Protein AF-A0A9Q4GDF9-F1 (afdb_monomer_lite)

Sequence (121 aa):
MNRNQEYQENIKNTIVSKRTVMVDKAFHYRCTTCGHEEVMWLEKGLENFGRPGHQPVPFSISCKYKGCRGFMNHVDFHKDLYLGESRPLKKGESWFEYDYKNPSGCGDPHKMWLKEENKNA

Radius of gyration: 16.11 Å; chains: 1; bounding box: 36×38×38 Å

Structure (mmCIF, N/CA/C/O backbone):
data_AF-A0A9Q4GDF9-F1
#
_entry.id   AF-A0A9Q4GDF9-F1
#
loop_
_atom_site.group_PDB
_atom_site.id
_atom_site.type_symbol
_atom_site.label_atom_id
_atom_site.label_alt_id
_atom_site.label_comp_id
_atom_site.label_asym_id
_atom_site.label_entity_id
_atom_site.label_seq_id
_atom_site.pdbx_PDB_ins_code
_atom_site.Cartn_x
_atom_site.Cartn_y
_atom_site.Cartn_z
_atom_site.occupancy
_atom_site.B_iso_or_equiv
_atom_site.auth_seq_id
_atom_site.auth_comp_id
_atom_site.auth_asym_id
_atom_site.auth_atom_id
_atom_site.pdbx_PDB_model_num
ATOM 1 N N . MET A 1 1 ? 16.122 23.041 21.788 1.00 54.19 1 MET A N 1
ATOM 2 C CA . MET A 1 1 ? 16.244 22.463 20.431 1.00 54.19 1 MET A CA 1
ATOM 3 C C . MET A 1 1 ? 16.820 23.535 19.515 1.00 54.19 1 MET A C 1
ATOM 5 O O . MET A 1 1 ? 16.441 24.692 19.659 1.00 54.19 1 MET A O 1
ATOM 9 N N . ASN A 1 2 ? 17.823 23.206 18.695 1.00 70.31 2 ASN A N 1
ATOM 10 C CA . ASN A 1 2 ? 18.549 24.191 17.888 1.00 70.31 2 ASN A CA 1
ATOM 11 C C . ASN A 1 2 ? 17.696 24.606 16.677 1.00 70.31 2 ASN A C 1
ATOM 13 O O . ASN A 1 2 ? 17.295 23.753 15.891 1.00 70.31 2 ASN A O 1
ATOM 17 N N . ARG A 1 3 ? 17.461 25.913 16.506 1.00 63.16 3 ARG A N 1
ATOM 18 C CA . ARG A 1 3 ? 16.662 26.504 15.414 1.00 63.16 3 ARG A CA 1
ATOM 19 C C . ARG A 1 3 ? 17.173 26.103 14.017 1.00 63.16 3 ARG A C 1
ATOM 21 O O . ARG A 1 3 ? 16.399 26.015 13.071 1.00 63.16 3 ARG A O 1
ATOM 28 N N . ASN A 1 4 ? 18.467 25.789 13.907 1.00 69.00 4 ASN A N 1
ATOM 29 C CA . ASN A 1 4 ? 19.074 25.276 12.678 1.00 69.00 4 ASN A CA 1
ATOM 30 C C . ASN A 1 4 ? 18.755 23.798 12.409 1.00 69.00 4 ASN A C 1
ATOM 32 O O . ASN A 1 4 ? 18.708 23.409 11.251 1.00 69.00 4 ASN A O 1
ATOM 36 N N . GLN A 1 5 ? 18.521 22.970 13.431 1.00 62.69 5 GLN A N 1
ATOM 37 C CA . GLN A 1 5 ? 18.121 21.571 13.222 1.00 62.69 5 GLN A CA 1
ATOM 38 C C . GLN A 1 5 ? 16.677 21.486 12.720 1.00 62.69 5 GLN A C 1
ATOM 40 O O . GLN A 1 5 ? 16.427 20.806 11.732 1.00 62.69 5 GLN A O 1
ATOM 45 N N . GLU A 1 6 ? 15.776 22.273 13.310 1.00 68.12 6 GLU A N 1
ATOM 46 C CA . GLU A 1 6 ? 14.368 22.360 12.907 1.00 68.12 6 GLU A CA 1
ATOM 47 C C . GLU A 1 6 ? 14.212 22.880 11.467 1.00 68.12 6 GLU A C 1
ATOM 49 O O . GLU A 1 6 ? 13.457 22.325 10.675 1.00 68.12 6 GLU A O 1
ATOM 54 N N . TYR A 1 7 ? 14.992 23.892 11.069 1.00 66.88 7 TYR A N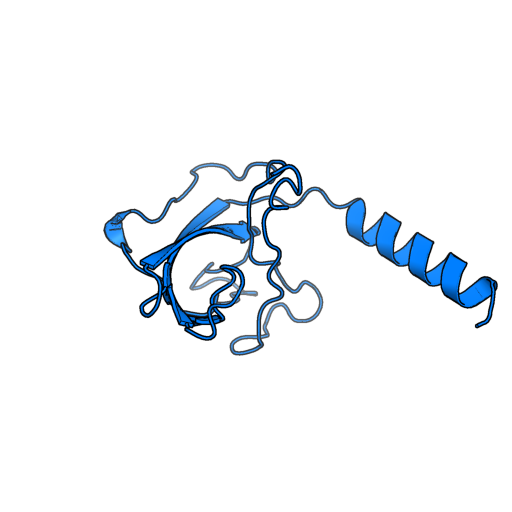 1
ATOM 55 C CA . TYR A 1 7 ? 14.997 24.398 9.691 1.00 66.88 7 TYR A CA 1
ATOM 56 C C . TYR A 1 7 ? 15.499 23.357 8.678 1.00 66.88 7 TYR A C 1
ATOM 58 O O . TYR A 1 7 ? 14.924 23.195 7.601 1.00 66.88 7 TYR A O 1
ATOM 66 N N . GLN A 1 8 ? 16.550 22.613 9.028 1.00 63.09 8 GLN A N 1
ATOM 67 C CA . GLN A 1 8 ? 17.107 21.568 8.166 1.00 63.09 8 GLN A CA 1
ATOM 68 C C . GLN A 1 8 ? 16.184 20.342 8.077 1.00 63.09 8 GLN A C 1
ATOM 70 O O . GLN A 1 8 ? 16.062 19.748 7.005 1.00 63.09 8 GLN A O 1
ATOM 75 N N . GLU A 1 9 ? 15.491 19.984 9.160 1.00 54.09 9 GLU A N 1
ATOM 76 C CA . GLU A 1 9 ? 14.427 18.972 9.153 1.00 54.09 9 GLU A CA 1
ATOM 77 C C . GLU A 1 9 ? 13.225 19.424 8.325 1.00 54.09 9 GLU A C 1
ATOM 79 O O . GLU A 1 9 ? 12.738 18.650 7.507 1.00 54.09 9 GLU A O 1
ATOM 84 N N . ASN A 1 10 ? 12.809 20.686 8.430 1.00 55.72 10 ASN A N 1
ATOM 85 C CA . ASN A 1 10 ? 11.711 21.232 7.635 1.00 55.72 10 ASN A CA 1
ATOM 86 C C . ASN A 1 10 ? 12.037 21.260 6.137 1.00 55.72 10 ASN A C 1
ATOM 88 O O . ASN A 1 10 ? 11.194 20.881 5.325 1.00 55.72 10 ASN A O 1
ATOM 92 N N . ILE A 1 11 ? 13.265 21.617 5.744 1.00 55.16 11 ILE A N 1
ATOM 93 C CA . ILE A 1 11 ? 13.707 21.532 4.343 1.00 55.16 11 ILE A CA 1
ATOM 94 C C . ILE A 1 11 ? 13.758 20.079 3.871 1.00 55.16 11 ILE A C 1
ATOM 96 O O . ILE A 1 11 ? 13.245 19.782 2.794 1.00 55.16 11 ILE A O 1
ATOM 100 N N . LYS A 1 12 ? 14.325 19.156 4.661 1.00 49.25 12 LYS A N 1
ATOM 101 C CA . LYS A 1 12 ? 14.326 17.726 4.315 1.00 49.25 12 LYS A CA 1
ATOM 102 C C . LYS A 1 12 ? 12.904 17.192 4.148 1.00 49.25 12 LYS A C 1
ATOM 104 O O . LYS A 1 12 ? 12.634 16.547 3.144 1.00 49.25 12 LYS A O 1
ATOM 109 N N . ASN A 1 13 ? 11.992 17.524 5.056 1.00 50.88 13 ASN A N 1
ATOM 110 C CA . ASN A 1 13 ? 10.589 17.121 4.990 1.00 50.88 13 ASN A CA 1
ATOM 111 C C . ASN A 1 13 ? 9.870 17.738 3.775 1.00 50.88 13 ASN A C 1
ATOM 113 O O . ASN A 1 13 ? 9.085 17.059 3.122 1.00 50.88 13 ASN A O 1
ATOM 117 N N . THR A 1 14 ? 10.199 18.980 3.402 1.00 44.75 14 THR A N 1
ATOM 118 C CA . THR A 1 14 ? 9.632 19.667 2.221 1.00 44.75 14 THR A CA 1
ATOM 119 C C . THR A 1 14 ? 10.194 19.136 0.895 1.00 44.75 14 THR A C 1
ATOM 121 O O . THR A 1 14 ? 9.499 19.094 -0.115 1.00 44.75 14 THR A O 1
ATOM 124 N N . ILE A 1 15 ? 11.460 18.715 0.859 1.00 49.41 15 ILE A N 1
ATOM 125 C CA . ILE A 1 15 ? 12.073 18.112 -0.335 1.00 49.41 15 ILE A CA 1
ATOM 126 C C . ILE A 1 15 ? 11.609 16.659 -0.497 1.00 49.41 15 ILE A C 1
ATOM 128 O O . ILE A 1 15 ? 11.321 16.234 -1.614 1.00 49.41 15 ILE A O 1
ATOM 132 N N . VAL A 1 16 ? 11.458 15.918 0.604 1.00 47.84 16 VAL A N 1
ATOM 133 C CA . VAL A 1 16 ? 10.835 14.586 0.599 1.00 47.84 16 VAL A CA 1
ATOM 134 C C . VAL A 1 16 ? 9.360 14.677 0.174 1.00 47.84 16 VAL A C 1
ATOM 136 O O . VAL A 1 16 ? 8.900 13.793 -0.543 1.00 47.84 16 VAL A O 1
ATOM 139 N N . SER A 1 17 ? 8.651 15.776 0.481 1.00 47.88 17 SER A N 1
ATOM 140 C CA . SER A 1 17 ? 7.279 16.023 -0.004 1.00 47.88 17 SER A CA 1
ATOM 141 C C . SER A 1 17 ? 7.174 16.517 -1.458 1.00 47.88 17 SER A C 1
ATOM 143 O O . SER A 1 17 ? 6.069 16.624 -1.985 1.00 47.88 17 SER A O 1
ATOM 145 N N . LYS A 1 18 ? 8.294 16.783 -2.147 1.00 53.53 18 LYS A N 1
ATOM 146 C CA . LYS A 1 18 ? 8.300 17.283 -3.536 1.00 53.53 18 LYS A CA 1
ATOM 147 C C . LYS A 1 18 ? 8.296 16.198 -4.614 1.00 53.53 18 LYS A C 1
ATOM 149 O O . LYS A 1 18 ? 8.183 16.533 -5.794 1.00 53.53 18 LYS A O 1
ATOM 154 N N . ARG A 1 19 ? 8.437 14.917 -4.262 1.00 73.88 19 ARG A N 1
ATOM 155 C CA . ARG A 1 19 ? 8.393 13.830 -5.251 1.00 73.88 19 ARG A CA 1
ATOM 156 C C . ARG A 1 19 ? 6.942 13.446 -5.539 1.00 73.88 19 ARG A C 1
ATOM 158 O O . ARG A 1 19 ? 6.184 13.141 -4.625 1.00 73.88 19 ARG A O 1
ATOM 165 N N . THR A 1 20 ? 6.553 13.459 -6.813 1.00 85.44 20 THR A N 1
ATOM 166 C CA . THR A 1 20 ? 5.261 12.891 -7.223 1.00 85.44 20 THR A CA 1
ATOM 167 C C . THR A 1 20 ? 5.373 11.374 -7.132 1.00 85.44 20 THR A C 1
ATOM 169 O O . THR A 1 20 ? 6.099 10.766 -7.917 1.00 85.44 20 THR A O 1
ATOM 172 N N . VAL A 1 21 ? 4.697 10.772 -6.153 1.00 91.38 21 VAL A N 1
ATOM 173 C CA . VAL A 1 21 ? 4.630 9.313 -6.011 1.00 91.38 21 VAL A CA 1
ATOM 174 C C . VAL A 1 21 ? 3.799 8.764 -7.164 1.00 91.38 21 VAL A C 1
ATOM 176 O O . VAL A 1 21 ? 2.654 9.174 -7.354 1.00 91.38 21 VAL A O 1
ATOM 179 N N . MET A 1 22 ? 4.381 7.854 -7.939 1.00 94.19 22 MET A N 1
ATOM 180 C CA . MET A 1 22 ? 3.706 7.189 -9.050 1.00 94.19 22 MET A CA 1
ATOM 181 C C . MET A 1 22 ? 3.358 5.769 -8.636 1.00 94.19 22 MET A C 1
ATOM 183 O O . MET A 1 22 ? 4.237 5.027 -8.206 1.00 94.19 22 MET A O 1
ATOM 187 N N . VAL A 1 23 ? 2.097 5.387 -8.792 1.00 95.06 23 VAL A N 1
ATOM 188 C CA . VAL A 1 23 ? 1.585 4.066 -8.420 1.00 95.06 23 VAL A CA 1
ATOM 189 C C . VAL A 1 23 ? 1.118 3.311 -9.653 1.00 95.06 23 VAL A C 1
ATOM 191 O O . VAL A 1 23 ? 0.602 3.916 -10.596 1.00 95.06 23 VAL A O 1
ATOM 194 N N . ASP A 1 24 ? 1.318 1.998 -9.664 1.00 94.50 24 ASP A N 1
ATOM 195 C CA . ASP A 1 24 ? 0.909 1.111 -10.760 1.00 94.50 24 ASP A CA 1
ATOM 196 C C . ASP A 1 24 ? 0.052 -0.071 -10.298 1.00 94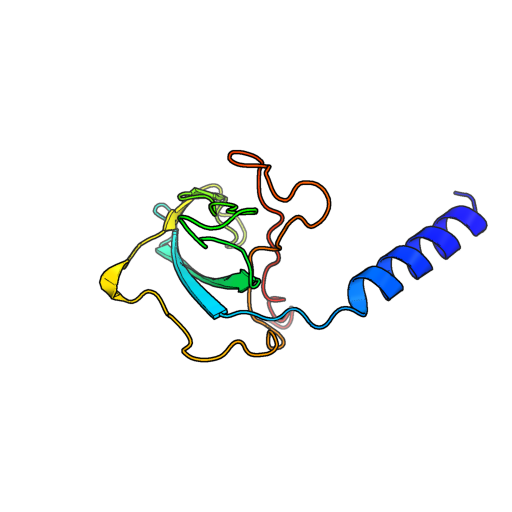.50 24 ASP A C 1
ATOM 198 O O . ASP A 1 24 ? -0.608 -0.696 -11.123 1.00 94.50 24 ASP A O 1
ATOM 202 N N . LYS A 1 25 ? 0.008 -0.354 -8.994 1.00 95.31 25 LYS A N 1
ATOM 203 C CA . LYS A 1 25 ? -0.776 -1.447 -8.416 1.00 95.31 25 LYS A CA 1
ATOM 204 C C . LYS A 1 25 ? -1.497 -1.006 -7.146 1.00 95.31 25 LYS A C 1
ATOM 206 O O . LYS A 1 25 ? -1.121 0.001 -6.542 1.00 95.31 25 LYS A O 1
ATOM 211 N N . ALA A 1 26 ? -2.515 -1.750 -6.727 1.00 96.69 26 ALA A N 1
ATOM 212 C CA . ALA A 1 26 ? -3.088 -1.620 -5.391 1.00 96.69 26 ALA A CA 1
ATOM 213 C C . ALA A 1 26 ? -3.618 -2.949 -4.865 1.00 96.69 26 ALA A C 1
ATOM 215 O O . ALA A 1 26 ? -4.221 -3.714 -5.615 1.00 96.69 26 ALA A O 1
ATOM 216 N N . PHE A 1 27 ? -3.429 -3.166 -3.567 1.00 97.00 27 PHE A N 1
ATOM 217 C CA . PHE A 1 27 ? -3.848 -4.363 -2.844 1.00 97.00 27 PHE A CA 1
ATOM 218 C C . PHE A 1 27 ? -4.899 -4.026 -1.788 1.00 97.00 27 PHE A C 1
ATOM 220 O O . PHE A 1 27 ? -4.893 -2.941 -1.197 1.00 97.00 27 PHE A O 1
ATOM 227 N N . HIS A 1 28 ? -5.795 -4.976 -1.532 1.00 97.12 28 HIS A N 1
ATOM 228 C CA . HIS A 1 28 ? -6.853 -4.844 -0.534 1.00 97.12 28 HIS A CA 1
ATOM 229 C C . HIS A 1 28 ? -6.421 -5.461 0.793 1.00 97.12 28 HIS A C 1
ATOM 231 O O . HIS A 1 28 ? -6.088 -6.639 0.857 1.00 97.12 28 HIS A O 1
ATOM 237 N N . TYR A 1 29 ? -6.474 -4.692 1.876 1.00 96.50 29 TYR A N 1
ATOM 238 C CA . TYR A 1 29 ? -6.170 -5.174 3.219 1.00 96.50 29 TYR A CA 1
ATOM 239 C C . TYR A 1 29 ? -7.419 -5.153 4.089 1.00 96.50 29 TYR A C 1
ATOM 241 O O . TYR A 1 29 ? -8.127 -4.150 4.122 1.00 96.50 29 TYR A O 1
ATOM 249 N N . ARG A 1 30 ? -7.673 -6.226 4.847 1.00 97.38 30 ARG A N 1
ATOM 250 C CA . ARG A 1 30 ? -8.804 -6.305 5.790 1.00 97.38 30 ARG A CA 1
ATOM 251 C C . ARG A 1 30 ? -8.350 -6.752 7.171 1.00 97.38 30 ARG A C 1
ATOM 253 O O . ARG A 1 30 ? -7.627 -7.739 7.306 1.00 97.38 30 ARG A O 1
ATOM 260 N N . CYS A 1 31 ? -8.791 -6.037 8.206 1.00 97.06 31 CYS A N 1
ATOM 261 C CA . CYS A 1 31 ? -8.535 -6.393 9.595 1.00 97.06 31 CYS A CA 1
ATOM 262 C C . CYS A 1 31 ? -9.344 -7.621 10.005 1.00 97.06 31 CYS A C 1
ATOM 264 O O . CYS A 1 31 ? -10.570 -7.602 9.945 1.00 97.06 31 CYS A O 1
ATOM 266 N N . THR A 1 32 ? -8.676 -8.647 10.525 1.00 95.38 32 THR A N 1
ATOM 267 C CA . THR A 1 32 ? -9.350 -9.850 11.042 1.00 95.38 32 THR A CA 1
ATOM 268 C C . THR A 1 32 ? -10.055 -9.617 12.380 1.00 95.38 32 THR A C 1
ATOM 270 O O . THR A 1 32 ? -10.904 -10.410 12.770 1.00 95.38 32 THR A O 1
ATOM 273 N N . THR A 1 33 ? -9.724 -8.530 13.087 1.00 96.06 33 THR A N 1
ATOM 274 C CA . THR A 1 33 ? -10.303 -8.194 14.397 1.00 96.06 33 THR A CA 1
ATOM 275 C C . THR A 1 33 ? -11.503 -7.255 14.297 1.00 96.06 33 THR A C 1
ATOM 277 O O . THR A 1 33 ? -12.529 -7.526 14.907 1.00 96.06 33 THR A O 1
ATOM 280 N N . CYS A 1 34 ? -11.386 -6.138 13.570 1.00 95.75 34 CYS A N 1
ATOM 281 C CA . CYS A 1 34 ? -12.452 -5.126 13.488 1.00 95.75 34 CYS A CA 1
ATOM 282 C C . CYS A 1 34 ? -13.139 -5.043 12.119 1.00 95.75 34 CYS A C 1
ATOM 284 O O . CYS A 1 34 ? -14.059 -4.249 11.958 1.00 95.75 34 CYS A O 1
ATOM 286 N N . GLY A 1 35 ? -12.687 -5.812 11.125 1.00 95.94 35 GLY A N 1
ATOM 287 C CA . GLY A 1 35 ? -13.254 -5.797 9.775 1.00 95.94 35 GLY A CA 1
ATOM 288 C C . GLY A 1 35 ? -12.904 -4.568 8.932 1.00 95.94 35 GLY A C 1
ATOM 289 O O . GLY A 1 35 ? -13.274 -4.540 7.766 1.00 95.94 35 GLY A O 1
ATOM 290 N N . HIS A 1 36 ? -12.185 -3.577 9.477 1.00 95.12 36 HIS A N 1
ATOM 291 C CA . HIS A 1 36 ? -11.756 -2.399 8.721 1.00 95.12 36 HIS A CA 1
ATOM 292 C C . HIS A 1 36 ? -10.987 -2.797 7.459 1.00 95.12 36 HIS A C 1
ATOM 294 O O . HIS A 1 36 ? -10.130 -3.681 7.511 1.00 95.12 36 HIS A O 1
ATOM 300 N N . GLU A 1 37 ? -11.278 -2.118 6.356 1.00 94.81 37 GLU A N 1
ATOM 301 C CA . GLU A 1 37 ? -10.645 -2.331 5.062 1.00 94.81 37 GLU A CA 1
ATOM 302 C C . GLU A 1 37 ? -9.847 -1.109 4.634 1.00 94.81 37 GLU A C 1
ATOM 304 O O . GLU A 1 37 ? -10.259 0.031 4.857 1.00 94.81 37 GLU A O 1
ATOM 309 N N . GLU A 1 38 ? -8.729 -1.355 3.964 1.00 93.88 38 GLU A N 1
ATOM 310 C CA . GLU A 1 38 ? -7.928 -0.316 3.341 1.00 93.88 38 GLU A CA 1
ATOM 311 C C . GLU A 1 38 ? -7.423 -0.775 1.975 1.00 93.88 38 GLU A C 1
ATOM 313 O O . GLU A 1 38 ? -7.018 -1.925 1.802 1.00 93.88 38 GLU A O 1
ATOM 318 N N . VAL A 1 39 ? -7.426 0.144 1.011 1.00 95.50 39 VAL A N 1
ATOM 319 C CA . VAL A 1 39 ? -6.754 -0.060 -0.275 1.00 95.50 39 VAL A CA 1
ATOM 320 C C . VAL A 1 39 ? -5.372 0.566 -0.180 1.00 95.50 39 VAL A C 1
ATOM 322 O O . VAL A 1 39 ? -5.241 1.774 0.018 1.00 95.50 39 VAL A O 1
ATOM 325 N N . MET A 1 40 ? -4.344 -0.261 -0.339 1.00 96.12 40 MET A N 1
ATOM 326 C CA . MET A 1 40 ? -2.949 0.154 -0.311 1.00 96.12 40 MET A CA 1
ATOM 327 C C . MET A 1 40 ? -2.420 0.227 -1.737 1.00 96.12 40 MET A C 1
ATOM 329 O O . MET A 1 40 ? -2.236 -0.802 -2.384 1.00 96.12 40 MET A O 1
ATOM 333 N N . TRP A 1 41 ? -2.163 1.436 -2.231 1.00 96.56 41 TRP A N 1
ATOM 334 C CA . TRP A 1 41 ? -1.488 1.633 -3.510 1.00 96.56 41 TRP A CA 1
ATOM 335 C C . TRP A 1 41 ? -0.001 1.302 -3.394 1.00 96.56 41 TRP A C 1
ATOM 337 O O . TRP A 1 41 ? 0.622 1.483 -2.350 1.00 96.56 41 TRP A O 1
ATOM 347 N N . LEU A 1 42 ? 0.581 0.804 -4.472 1.00 94.56 42 LEU A N 1
ATOM 348 C CA . LEU A 1 42 ? 1.979 0.413 -4.529 1.00 94.56 42 LEU A CA 1
ATOM 349 C C . LEU A 1 42 ? 2.722 1.409 -5.403 1.00 94.56 42 LEU A C 1
ATOM 351 O O . LEU A 1 42 ? 2.391 1.585 -6.578 1.00 94.56 42 LEU A O 1
ATOM 355 N N . GLU A 1 43 ? 3.725 2.062 -4.823 1.00 92.94 43 GLU A N 1
ATOM 356 C CA . GLU A 1 43 ? 4.671 2.849 -5.595 1.00 92.94 43 GLU A CA 1
ATOM 357 C C . GLU A 1 43 ? 5.382 1.979 -6.642 1.00 92.94 43 GLU A C 1
ATOM 359 O O . GLU A 1 43 ? 5.77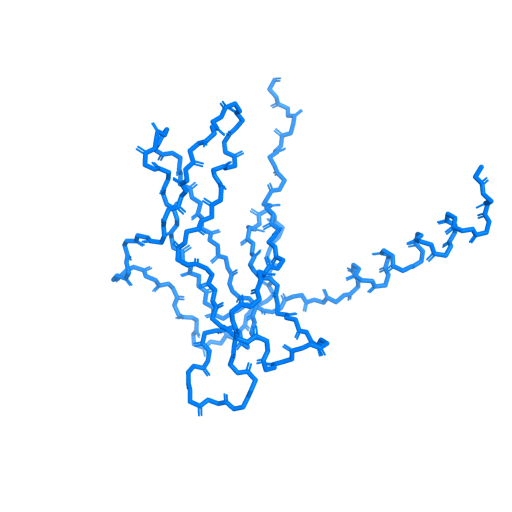1 0.835 -6.386 1.00 92.94 43 GLU A O 1
ATOM 364 N N . LYS A 1 44 ? 5.555 2.543 -7.840 1.00 90.12 44 LYS A N 1
ATOM 365 C CA . LYS A 1 44 ? 6.184 1.881 -8.979 1.00 90.12 44 LYS A CA 1
ATOM 366 C C . LYS A 1 44 ? 7.544 1.305 -8.584 1.00 90.12 44 LYS A C 1
ATOM 368 O O . LYS A 1 44 ? 8.457 2.043 -8.223 1.00 90.12 44 LYS A O 1
ATOM 373 N N . GLY A 1 45 ? 7.691 -0.008 -8.742 1.00 87.38 45 GLY A N 1
ATOM 374 C CA . GLY A 1 45 ? 8.895 -0.750 -8.351 1.00 87.38 45 GLY A CA 1
ATOM 375 C C . GLY A 1 45 ? 8.599 -1.862 -7.350 1.00 87.38 45 GLY A C 1
ATOM 376 O O . GLY A 1 45 ? 9.189 -2.939 -7.445 1.00 87.38 45 GLY A O 1
ATOM 377 N N . LEU A 1 46 ? 7.624 -1.643 -6.464 1.00 89.81 46 LEU A N 1
ATOM 378 C CA . LEU A 1 46 ? 7.133 -2.670 -5.547 1.00 89.81 46 LEU A CA 1
ATOM 379 C C . LEU A 1 46 ? 6.501 -3.820 -6.328 1.00 89.81 46 LEU A C 1
ATOM 381 O O . LEU A 1 46 ? 5.909 -3.593 -7.381 1.00 89.81 46 LEU A O 1
ATOM 385 N N . GLU A 1 47 ? 6.619 -5.054 -5.840 1.00 88.69 47 GLU A N 1
ATOM 386 C CA . GLU A 1 47 ? 5.992 -6.246 -6.436 1.00 88.69 47 GLU A CA 1
ATOM 387 C C . GLU A 1 47 ? 6.348 -6.488 -7.920 1.00 88.69 47 GLU A C 1
ATOM 389 O O . GLU A 1 47 ? 5.571 -7.061 -8.684 1.00 88.69 47 GLU A O 1
ATOM 394 N N . ASN A 1 48 ? 7.507 -6.006 -8.386 1.00 85.69 48 ASN A N 1
ATOM 395 C CA . ASN A 1 48 ? 7.999 -6.250 -9.748 1.00 85.69 48 ASN A CA 1
ATOM 396 C C . ASN A 1 48 ? 8.861 -7.516 -9.804 1.00 85.69 48 ASN A C 1
ATOM 398 O O . ASN A 1 48 ? 10.075 -7.447 -9.999 1.00 85.69 48 ASN A O 1
ATOM 402 N N . PHE A 1 49 ? 8.233 -8.673 -9.582 1.00 78.56 49 PHE A N 1
ATOM 403 C CA . PHE A 1 49 ? 8.918 -9.967 -9.600 1.00 78.56 49 PHE A CA 1
ATOM 404 C C . PHE A 1 49 ? 9.734 -10.161 -10.888 1.00 78.56 49 PHE A C 1
ATOM 406 O O . PHE A 1 49 ? 9.290 -9.821 -11.986 1.00 78.56 49 PHE A O 1
ATOM 413 N N . GLY A 1 50 ? 10.945 -10.706 -10.753 1.00 71.31 50 GLY A N 1
ATOM 414 C CA . GLY A 1 50 ? 11.825 -11.004 -11.888 1.00 71.31 50 GLY A CA 1
ATOM 415 C C . GLY A 1 50 ? 12.583 -9.804 -12.471 1.00 71.31 50 GLY A C 1
ATOM 416 O O . GLY A 1 50 ? 13.273 -9.966 -13.477 1.00 71.31 50 GLY A O 1
ATOM 417 N N . ARG A 1 51 ? 12.499 -8.613 -11.860 1.00 74.75 51 ARG A N 1
ATOM 418 C CA . ARG A 1 51 ? 13.323 -7.447 -12.223 1.00 74.75 51 ARG A CA 1
ATOM 419 C C . ARG A 1 51 ? 14.319 -7.096 -11.107 1.00 74.75 51 ARG A C 1
ATOM 421 O O . ARG A 1 51 ? 13.998 -7.283 -9.933 1.00 74.75 51 ARG A O 1
ATOM 428 N N . PRO A 1 52 ? 15.515 -6.566 -11.436 1.00 67.94 52 PRO A N 1
ATOM 429 C CA . PRO A 1 52 ? 16.402 -5.974 -10.439 1.00 67.94 52 PRO A CA 1
ATOM 430 C C . PRO A 1 52 ? 15.673 -4.867 -9.672 1.00 67.94 52 PRO A C 1
ATOM 432 O O . PRO A 1 52 ? 14.989 -4.048 -10.287 1.00 67.94 52 PRO A O 1
ATOM 435 N N . GLY A 1 53 ? 15.817 -4.841 -8.348 1.00 69.31 53 GLY A N 1
ATOM 436 C CA . GLY A 1 53 ? 15.103 -3.884 -7.499 1.00 69.31 53 GLY A CA 1
ATOM 437 C C . GLY A 1 53 ? 13.701 -4.330 -7.062 1.00 69.31 53 GLY A C 1
ATOM 438 O O . GLY A 1 53 ? 12.880 -3.492 -6.706 1.00 69.31 53 GLY A O 1
ATOM 439 N N . HIS A 1 54 ? 13.380 -5.627 -7.139 1.00 78.00 54 HIS A N 1
ATOM 440 C CA . HIS A 1 54 ? 12.120 -6.146 -6.609 1.00 78.00 54 HIS A CA 1
ATOM 441 C C . HIS A 1 54 ? 12.067 -5.996 -5.085 1.00 78.00 54 HIS A C 1
ATOM 443 O O . HIS A 1 54 ? 12.900 -6.549 -4.366 1.00 78.00 54 HIS A O 1
ATOM 449 N N . GLN A 1 55 ? 11.033 -5.307 -4.614 1.00 86.50 55 GLN A N 1
ATOM 450 C CA . GLN A 1 55 ? 10.713 -5.185 -3.200 1.00 86.50 55 GLN A CA 1
ATOM 451 C C . GLN A 1 55 ? 9.283 -5.700 -2.956 1.00 86.50 55 GLN A C 1
ATOM 453 O O . GLN A 1 55 ? 8.343 -5.139 -3.535 1.00 86.50 55 GLN A O 1
ATOM 458 N N . PRO A 1 56 ? 9.104 -6.778 -2.173 1.00 87.56 56 PRO A N 1
ATOM 459 C CA . PRO A 1 56 ? 7.786 -7.312 -1.850 1.00 87.56 56 PRO A CA 1
ATOM 460 C C . PRO A 1 56 ? 7.120 -6.499 -0.734 1.00 87.56 56 PRO A C 1
ATOM 462 O O . PRO A 1 56 ? 7.755 -6.166 0.265 1.00 87.56 56 PRO A O 1
ATOM 465 N N . VAL A 1 57 ? 5.824 -6.229 -0.857 1.00 90.19 57 VAL A N 1
ATOM 466 C CA . VAL A 1 57 ? 5.039 -5.589 0.20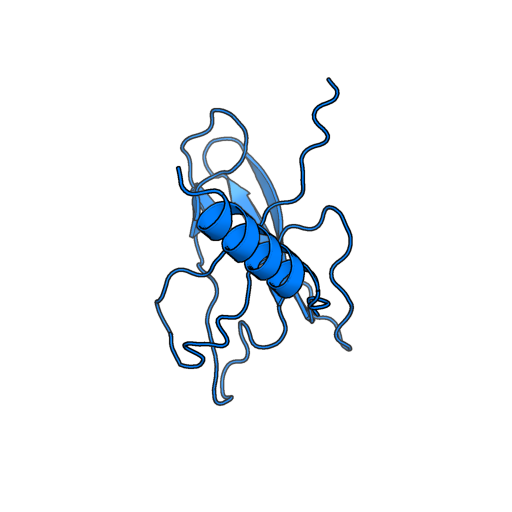0 1.00 90.19 57 VAL A CA 1
ATOM 467 C C . VAL A 1 57 ? 4.602 -6.612 1.254 1.00 90.19 57 VAL A C 1
ATOM 469 O O . VAL A 1 57 ? 4.451 -7.802 0.968 1.00 90.19 57 VAL A O 1
ATOM 472 N N . PRO A 1 58 ? 4.405 -6.190 2.516 1.00 89.81 58 PRO A N 1
ATOM 473 C CA . PRO A 1 58 ? 4.046 -7.115 3.582 1.00 89.81 58 PRO A CA 1
ATOM 474 C C . PRO A 1 58 ? 2.658 -7.728 3.366 1.00 89.81 58 PRO A C 1
ATOM 476 O O . PRO A 1 58 ? 1.679 -7.013 3.161 1.00 89.81 58 PRO A O 1
ATOM 479 N N . PHE A 1 59 ? 2.540 -9.047 3.536 1.00 91.88 59 PHE A N 1
ATOM 480 C CA . PHE A 1 59 ? 1.241 -9.734 3.527 1.00 91.88 59 PHE A CA 1
ATOM 481 C C . PHE A 1 59 ? 0.326 -9.275 4.675 1.00 91.88 59 PHE A C 1
ATOM 483 O O . PHE A 1 59 ? -0.890 -9.203 4.514 1.00 91.88 59 PHE A O 1
ATOM 490 N N . SER A 1 60 ? 0.905 -8.928 5.829 1.00 92.88 60 SER A N 1
ATOM 491 C CA . SER A 1 60 ? 0.178 -8.467 7.015 1.00 92.88 60 SER A CA 1
ATOM 492 C C . SER A 1 60 ? 0.732 -7.140 7.526 1.00 92.88 60 SER A C 1
ATOM 494 O O . SER A 1 60 ? 1.941 -6.974 7.667 1.00 92.88 60 SER A O 1
ATOM 496 N N . ILE A 1 61 ? -0.158 -6.218 7.887 1.00 92.12 61 ILE A N 1
ATOM 497 C CA . ILE A 1 61 ? 0.159 -4.920 8.497 1.00 92.12 61 ILE A CA 1
ATOM 498 C C . ILE A 1 61 ? -0.648 -4.725 9.785 1.00 92.12 61 ILE A C 1
ATOM 500 O O . ILE A 1 61 ? -1.696 -5.337 9.978 1.00 92.12 61 ILE A O 1
ATOM 504 N N . SER A 1 62 ? -0.198 -3.867 10.701 1.00 91.38 62 SER A N 1
ATOM 505 C CA . SER A 1 62 ? -1.004 -3.524 11.885 1.00 91.38 62 SER A CA 1
ATOM 506 C C . SER A 1 62 ? -2.270 -2.764 11.485 1.00 91.38 62 SER A C 1
ATOM 508 O O . SER A 1 62 ? -2.196 -1.848 10.664 1.00 91.38 62 SER A O 1
ATOM 510 N N . CYS A 1 63 ? -3.401 -3.086 12.117 1.00 92.06 63 CYS A N 1
ATOM 511 C CA . CYS A 1 63 ? -4.661 -2.390 11.894 1.00 92.06 63 CYS A CA 1
ATOM 512 C C . CYS A 1 63 ? -4.552 -0.909 12.235 1.00 92.06 63 CYS A C 1
ATOM 514 O O . CYS A 1 63 ? -3.988 -0.526 13.260 1.00 92.06 63 CYS A O 1
ATOM 516 N N . LYS A 1 64 ? -5.101 -0.080 11.350 1.00 84.81 64 LYS A N 1
ATOM 517 C CA . LYS A 1 64 ? -5.019 1.378 11.453 1.00 84.81 64 LYS A CA 1
ATOM 518 C C . LYS A 1 64 ? -6.297 2.033 11.942 1.00 84.81 64 LYS A C 1
ATOM 520 O O . LYS A 1 64 ? -6.254 3.183 12.363 1.00 84.81 64 LYS A O 1
ATOM 525 N N . TYR A 1 65 ? -7.386 1.271 12.001 1.00 89.31 65 TYR A N 1
ATOM 526 C CA . TYR A 1 65 ? -8.609 1.714 12.645 1.00 89.31 65 TYR A CA 1
ATOM 527 C C . TYR A 1 65 ? -8.366 2.059 14.118 1.00 89.31 65 TYR A C 1
ATOM 529 O O . TYR A 1 65 ? -7.814 1.256 14.883 1.00 89.31 65 TYR A O 1
ATOM 537 N N . LYS A 1 66 ? -8.786 3.263 14.515 1.00 89.31 66 LYS A N 1
ATOM 538 C CA . LYS A 1 66 ? -8.541 3.822 15.846 1.00 89.31 66 LYS A CA 1
ATOM 539 C C . LYS A 1 66 ? -9.012 2.870 16.950 1.00 89.31 66 LYS A C 1
ATOM 541 O O . LYS A 1 66 ? -10.162 2.449 16.989 1.00 89.31 66 LYS A O 1
ATOM 546 N N . GLY A 1 67 ? -8.109 2.565 17.881 1.00 89.44 67 GLY A N 1
ATOM 547 C CA . GLY A 1 67 ? -8.392 1.702 19.033 1.00 89.44 67 GLY A CA 1
ATOM 548 C C . GLY A 1 67 ? -8.321 0.199 18.744 1.00 89.44 67 GLY A C 1
ATOM 549 O O . GLY A 1 67 ? -8.338 -0.589 19.687 1.00 89.44 67 GLY A O 1
ATOM 550 N N . CYS A 1 68 ? -8.171 -0.219 17.484 1.00 91.81 68 CYS A N 1
ATOM 551 C CA . CYS A 1 68 ? -7.946 -1.619 17.149 1.00 91.81 68 CYS A CA 1
ATOM 552 C C . CYS A 1 68 ? -6.452 -1.965 17.226 1.00 91.81 68 CYS A C 1
ATOM 554 O O . CYS A 1 68 ? -5.610 -1.265 16.672 1.00 91.81 68 CYS A O 1
ATOM 556 N N . ARG A 1 69 ? -6.122 -3.078 17.892 1.00 94.44 69 ARG A N 1
ATOM 557 C CA . ARG A 1 69 ? -4.755 -3.633 17.977 1.00 94.44 69 ARG A CA 1
ATOM 558 C C . ARG A 1 69 ? -4.565 -4.891 17.120 1.00 94.44 69 ARG A C 1
ATOM 560 O O . ARG A 1 69 ? -3.618 -5.639 17.330 1.00 94.44 69 ARG A O 1
ATOM 567 N N . GLY A 1 70 ? -5.501 -5.150 16.209 1.00 94.62 70 GLY A N 1
ATOM 568 C CA . GLY A 1 70 ? -5.466 -6.303 15.315 1.00 94.62 70 GLY A CA 1
ATOM 569 C C . GLY A 1 70 ? -4.469 -6.145 14.168 1.00 94.62 70 GLY A C 1
ATOM 570 O O . GLY A 1 70 ? -3.777 -5.133 14.045 1.00 94.62 70 GLY A O 1
ATOM 571 N N . PHE A 1 71 ? -4.461 -7.133 13.279 1.00 95.44 71 PHE A N 1
ATOM 572 C CA . PHE A 1 71 ? -3.696 -7.111 12.033 1.00 95.44 71 PHE A CA 1
ATOM 573 C C . PHE A 1 71 ? -4.643 -7.091 10.834 1.00 95.44 71 PHE A C 1
ATOM 575 O O . PHE A 1 71 ? -5.752 -7.629 10.900 1.00 95.44 71 PHE A O 1
ATOM 582 N N . MET A 1 72 ? -4.217 -6.430 9.763 1.00 96.25 72 MET A N 1
ATOM 583 C CA . MET A 1 72 ? -4.852 -6.448 8.452 1.00 96.25 72 MET A CA 1
ATOM 584 C C . MET A 1 72 ? -4.011 -7.301 7.521 1.00 96.25 72 MET A C 1
ATOM 586 O O . MET A 1 72 ? -2.802 -7.105 7.450 1.00 96.25 72 MET A O 1
ATOM 590 N N . ASN A 1 73 ? -4.650 -8.220 6.809 1.00 96.88 73 ASN A N 1
ATOM 591 C CA . ASN A 1 73 ? -3.985 -9.080 5.835 1.00 96.88 73 ASN A CA 1
ATOM 592 C C . ASN A 1 73 ? -4.379 -8.655 4.428 1.00 96.88 73 ASN A C 1
ATOM 594 O O . ASN A 1 73 ? -5.503 -8.182 4.242 1.00 96.88 73 ASN A O 1
ATOM 598 N N . HIS A 1 74 ? -3.487 -8.860 3.462 1.00 96.25 74 HIS A N 1
ATOM 599 C CA . HIS A 1 74 ? -3.831 -8.809 2.048 1.00 96.25 74 HIS A CA 1
ATOM 600 C C . HIS A 1 74 ? -4.884 -9.884 1.771 1.00 96.25 74 HIS A C 1
ATOM 602 O O . HIS A 1 74 ? -4.705 -11.065 2.076 1.00 96.25 74 HIS A O 1
ATOM 608 N N . VAL A 1 75 ? -6.031 -9.444 1.277 1.00 96.44 75 VAL A N 1
ATOM 609 C CA . VAL A 1 75 ? -7.198 -10.262 0.958 1.00 96.44 75 VAL A CA 1
ATOM 610 C C . VAL A 1 75 ? -7.646 -9.970 -0.464 1.00 96.44 75 VAL A C 1
ATOM 612 O O . VAL A 1 75 ? -7.180 -9.025 -1.089 1.00 96.44 75 VAL A O 1
ATOM 615 N N . ASP A 1 76 ? -8.594 -10.764 -0.962 1.00 94.38 76 ASP A N 1
ATOM 616 C CA . ASP A 1 76 ? -9.237 -10.507 -2.249 1.00 94.38 76 ASP A CA 1
ATOM 617 C C . ASP A 1 76 ? -8.234 -10.369 -3.416 1.00 94.38 76 ASP A C 1
ATOM 619 O O . ASP A 1 76 ? -8.457 -9.580 -4.319 1.00 94.38 76 ASP A O 1
ATOM 623 N N . PHE A 1 77 ? -7.175 -11.191 -3.441 1.00 92.88 77 PHE A N 1
ATOM 624 C CA . PHE A 1 77 ? -6.124 -11.225 -4.482 1.00 92.88 77 PHE A CA 1
ATOM 625 C C . PHE A 1 77 ? -6.646 -11.146 -5.928 1.00 92.88 77 PHE A C 1
ATOM 627 O O . PHE A 1 77 ? -6.049 -10.528 -6.800 1.00 92.88 77 PHE A O 1
ATOM 634 N N . HIS A 1 78 ? -7.802 -11.757 -6.198 1.00 92.56 78 HIS A N 1
ATOM 635 C CA . HIS A 1 78 ? -8.455 -11.735 -7.512 1.00 92.56 78 HIS A CA 1
ATOM 636 C C . HIS A 1 78 ? -9.030 -10.360 -7.908 1.00 92.56 78 HIS A C 1
ATOM 638 O O . HIS A 1 78 ? -9.491 -10.194 -9.035 1.00 92.56 78 HIS A O 1
ATOM 644 N N . LYS A 1 79 ? -9.041 -9.397 -6.983 1.00 93.19 79 LYS A N 1
ATOM 645 C CA . LYS A 1 79 ? -9.474 -8.006 -7.162 1.00 93.19 79 LYS A CA 1
ATOM 646 C C . LYS A 1 79 ? -8.309 -7.019 -7.102 1.00 93.19 79 LYS A C 1
ATOM 648 O O . LYS A 1 79 ? -8.562 -5.818 -7.160 1.00 93.19 79 LYS A O 1
ATOM 653 N N . ASP A 1 80 ? -7.070 -7.497 -6.981 1.00 94.25 80 ASP A N 1
ATOM 654 C CA . ASP A 1 80 ? -5.902 -6.622 -6.997 1.00 94.25 80 ASP A CA 1
ATOM 655 C C . ASP A 1 80 ? -5.903 -5.763 -8.262 1.00 94.25 80 ASP A C 1
ATOM 657 O O . ASP A 1 80 ? -6.188 -6.220 -9.375 1.00 94.25 80 ASP A O 1
ATOM 661 N N . LEU A 1 81 ? -5.609 -4.481 -8.074 1.00 94.44 81 LEU A N 1
ATOM 662 C CA . LEU A 1 81 ? -5.629 -3.515 -9.157 1.00 94.44 81 LEU A CA 1
ATOM 663 C C . LEU A 1 81 ? -4.253 -3.489 -9.809 1.00 94.44 81 LEU A C 1
ATOM 665 O O . LEU A 1 81 ? -3.260 -3.202 -9.147 1.00 94.44 81 LEU A O 1
ATOM 669 N N . TYR A 1 82 ? -4.217 -3.720 -11.119 1.00 93.56 82 TYR A N 1
ATOM 670 C CA . TYR A 1 82 ? -3.029 -3.564 -11.953 1.00 93.56 82 TYR A CA 1
ATOM 671 C C . TYR A 1 82 ? -3.316 -2.495 -13.002 1.00 93.56 82 TYR A C 1
ATOM 673 O O . TYR A 1 82 ? -4.151 -2.679 -13.888 1.00 93.56 82 TYR A O 1
ATOM 681 N N . LEU A 1 83 ? -2.653 -1.350 -12.883 1.00 90.69 83 LEU A N 1
ATOM 682 C CA . LEU A 1 83 ? -2.778 -0.267 -13.844 1.00 90.69 83 LEU A CA 1
ATOM 683 C C . LEU A 1 83 ? -1.904 -0.578 -15.062 1.00 90.69 83 LEU A C 1
ATOM 685 O O . LEU A 1 83 ? -0.722 -0.885 -14.924 1.00 90.69 83 LEU A O 1
ATOM 689 N N . GLY A 1 84 ? -2.476 -0.461 -16.263 1.00 87.00 84 GLY A N 1
ATOM 690 C CA . GLY A 1 84 ? -1.702 -0.568 -17.506 1.00 87.00 84 GLY A CA 1
ATOM 691 C C . GLY A 1 84 ? -0.650 0.539 -17.638 1.00 87.00 84 GLY A C 1
ATOM 692 O O . GLY A 1 84 ? 0.429 0.309 -18.177 1.00 87.00 84 GLY A O 1
ATOM 693 N N . GLU A 1 85 ? -0.934 1.719 -17.081 1.00 89.94 85 GLU A N 1
ATOM 694 C CA . GLU A 1 85 ? -0.008 2.846 -16.996 1.00 89.94 85 GLU A CA 1
ATOM 695 C C . GLU A 1 85 ? 0.044 3.387 -15.565 1.00 89.94 85 GLU A C 1
ATOM 697 O O . GLU A 1 85 ? -0.983 3.515 -14.893 1.00 89.94 85 GLU A O 1
ATOM 702 N N . SER A 1 86 ? 1.247 3.726 -15.092 1.00 93.19 86 SER A N 1
ATOM 703 C CA . SER A 1 86 ? 1.415 4.333 -13.771 1.00 93.19 86 SER A CA 1
ATOM 704 C C . SER A 1 86 ? 0.747 5.706 -13.717 1.00 93.19 86 SER A C 1
ATOM 706 O O . SER A 1 86 ? 0.861 6.497 -14.652 1.00 93.19 86 SER A O 1
ATOM 708 N N . ARG A 1 87 ? 0.145 6.041 -12.576 1.00 95.25 87 ARG A N 1
ATOM 709 C CA . ARG A 1 87 ? -0.472 7.354 -12.338 1.00 95.25 87 ARG A CA 1
ATOM 710 C C . ARG A 1 87 ? 0.075 8.017 -11.075 1.00 95.25 87 ARG A C 1
ATOM 712 O O . ARG A 1 87 ? 0.550 7.307 -10.189 1.00 95.25 87 ARG A O 1
ATOM 719 N N . PRO A 1 88 ? -0.058 9.343 -10.930 1.00 95.00 88 PRO A N 1
ATOM 720 C CA . PRO A 1 88 ? 0.194 9.999 -9.656 1.00 95.00 88 PRO A CA 1
ATOM 721 C C . PRO A 1 88 ? -0.721 9.447 -8.557 1.00 95.00 88 PRO A C 1
ATOM 723 O O . PRO A 1 88 ? -1.915 9.203 -8.787 1.00 95.00 88 PRO A O 1
ATOM 726 N N . LEU A 1 89 ? -0.165 9.274 -7.361 1.00 92.69 89 LEU A N 1
ATOM 727 C CA . LEU A 1 89 ? -0.925 9.021 -6.144 1.00 92.69 89 LEU A CA 1
ATOM 728 C C . LEU A 1 89 ? -1.856 10.213 -5.876 1.00 92.69 89 LEU A C 1
ATOM 730 O O . LEU A 1 89 ? -1.441 11.372 -5.945 1.00 92.69 89 LEU A O 1
ATOM 734 N N . LYS A 1 90 ? -3.126 9.938 -5.584 1.00 91.38 90 LYS A N 1
ATOM 735 C CA . LYS A 1 90 ? -4.122 10.970 -5.288 1.00 91.38 90 LYS A CA 1
ATOM 736 C C . LYS A 1 90 ? -4.120 11.299 -3.800 1.00 91.38 90 LYS A C 1
ATOM 738 O O . LYS A 1 90 ? -3.762 10.488 -2.949 1.00 91.38 90 LYS A O 1
ATOM 743 N N . LYS A 1 91 ? -4.581 12.507 -3.473 1.00 86.88 91 LYS A N 1
ATOM 744 C CA . LYS A 1 91 ? -4.791 12.913 -2.081 1.00 86.88 91 LYS A CA 1
ATOM 745 C C . LYS A 1 91 ? -5.801 11.972 -1.412 1.00 86.88 91 LYS A C 1
ATOM 747 O O . LYS A 1 91 ? -6.871 11.738 -1.965 1.00 86.88 91 LYS A O 1
ATOM 752 N N . GLY A 1 92 ? -5.473 11.495 -0.211 1.00 85.69 92 GLY A N 1
ATOM 753 C CA . GLY A 1 92 ? -6.336 10.590 0.554 1.00 85.69 92 GLY A CA 1
ATOM 754 C C . GLY A 1 92 ? -6.227 9.119 0.145 1.00 85.69 92 GLY A C 1
ATOM 755 O O . GLY A 1 92 ? -7.094 8.332 0.508 1.00 85.69 92 GLY A O 1
ATOM 756 N N . GLU A 1 93 ? -5.188 8.740 -0.597 1.00 90.94 93 GLU A N 1
ATOM 757 C CA . GLU A 1 93 ? -4.857 7.341 -0.865 1.00 90.94 93 GLU A CA 1
ATOM 758 C C . GLU A 1 93 ? -3.760 6.862 0.091 1.00 90.94 93 GLU A C 1
ATOM 760 O O . GLU A 1 93 ? -2.773 7.563 0.316 1.00 90.94 93 GLU A O 1
ATOM 765 N N . SER A 1 94 ? -3.935 5.663 0.644 1.00 93.44 94 SER A 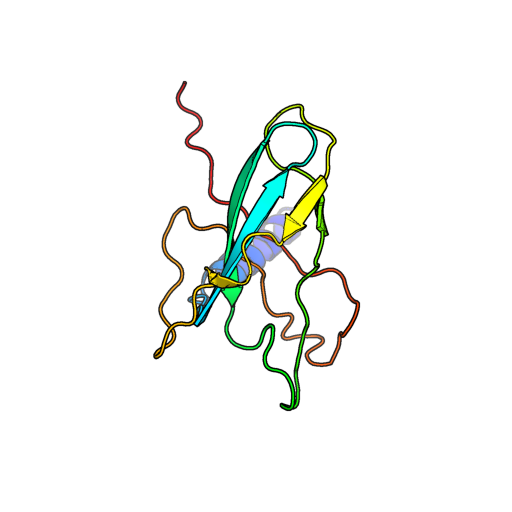N 1
ATOM 766 C CA . SER A 1 94 ? -2.911 4.968 1.427 1.00 93.44 94 SER A CA 1
ATOM 767 C C . SER A 1 94 ? -1.947 4.251 0.473 1.00 93.44 94 SER A C 1
ATOM 769 O O . SER A 1 94 ? -2.382 3.737 -0.559 1.00 93.44 94 SER A O 1
ATOM 771 N N . TRP A 1 95 ? -0.645 4.212 0.774 1.00 94.62 95 TRP A N 1
ATOM 772 C CA . TRP A 1 95 ? 0.337 3.567 -0.104 1.00 94.62 95 TRP A CA 1
ATOM 773 C C . TRP A 1 95 ? 1.552 2.977 0.621 1.00 94.62 95 TRP A C 1
ATOM 775 O O . TRP A 1 95 ? 1.908 3.382 1.732 1.00 94.62 95 TRP A O 1
ATOM 785 N N . PHE A 1 96 ? 2.197 2.019 -0.044 1.00 93.56 96 PHE A N 1
ATOM 786 C CA . PHE A 1 96 ? 3.539 1.547 0.278 1.00 93.56 96 PHE A CA 1
ATOM 787 C C . PHE A 1 96 ? 4.572 2.311 -0.544 1.00 93.56 96 PHE A C 1
ATOM 789 O O . PHE A 1 96 ? 4.451 2.434 -1.764 1.00 93.56 96 PHE A O 1
ATOM 796 N N . GLU A 1 97 ? 5.588 2.820 0.142 1.00 90.38 97 GLU A N 1
ATOM 797 C CA . GLU A 1 97 ? 6.696 3.558 -0.453 1.00 90.38 97 GLU A CA 1
ATOM 798 C C . GLU A 1 97 ? 7.818 2.605 -0.881 1.00 90.38 97 GLU A C 1
ATOM 800 O O . GLU A 1 97 ? 8.192 1.678 -0.151 1.00 90.38 97 GLU A O 1
ATOM 805 N N . TYR A 1 98 ? 8.366 2.866 -2.067 1.00 87.31 98 TYR A N 1
ATOM 806 C CA . TYR A 1 98 ? 9.543 2.171 -2.573 1.00 87.31 98 TYR A CA 1
ATOM 807 C C . TYR A 1 98 ? 10.803 2.704 -1.881 1.00 87.31 98 TYR A C 1
ATOM 809 O O . TYR A 1 98 ? 11.035 3.918 -1.838 1.00 87.31 98 TYR A O 1
ATOM 817 N N . ASP A 1 99 ? 11.646 1.815 -1.349 1.00 86.62 99 ASP A N 1
ATOM 818 C CA . ASP A 1 99 ? 12.900 2.236 -0.724 1.00 86.62 99 ASP A CA 1
ATOM 819 C C . ASP A 1 99 ? 14.012 2.369 -1.768 1.00 86.62 99 ASP A C 1
ATOM 821 O O . ASP A 1 99 ? 14.743 1.427 -2.074 1.00 86.62 99 ASP A O 1
ATOM 825 N N . TYR A 1 100 ? 14.177 3.588 -2.279 1.00 82.69 100 TYR A N 1
ATOM 826 C CA . TYR A 1 100 ? 15.239 3.937 -3.224 1.00 82.69 100 TYR A CA 1
ATOM 827 C C . TYR A 1 100 ? 16.659 3.794 -2.659 1.00 82.69 100 TYR A C 1
ATOM 829 O O . TYR A 1 100 ? 17.610 3.755 -3.438 1.00 82.69 100 TYR A O 1
ATOM 837 N N . LYS A 1 101 ? 16.833 3.749 -1.331 1.00 82.69 101 LYS A N 1
ATOM 838 C CA . LYS A 1 101 ? 18.151 3.578 -0.703 1.00 82.69 101 LYS A CA 1
ATOM 839 C C . LYS A 1 101 ? 18.556 2.115 -0.616 1.00 82.69 101 LYS A C 1
ATOM 841 O O . LYS A 1 101 ? 19.751 1.833 -0.630 1.00 82.69 101 LYS A O 1
ATOM 846 N N . ASN A 1 102 ? 17.582 1.212 -0.542 1.00 79.00 102 ASN A N 1
ATOM 847 C CA . ASN A 1 102 ? 17.815 -0.224 -0.506 1.00 79.00 102 ASN A CA 1
ATOM 848 C C . ASN A 1 102 ? 16.951 -0.968 -1.538 1.00 79.00 102 ASN A C 1
ATOM 850 O O . ASN A 1 102 ? 16.079 -1.747 -1.160 1.00 79.00 102 ASN A O 1
ATOM 854 N N . PRO A 1 103 ? 17.183 -0.782 -2.850 1.00 72.88 103 PRO A N 1
ATOM 855 C CA . PRO A 1 103 ? 16.364 -1.397 -3.900 1.00 72.88 103 PRO A CA 1
ATOM 856 C C . PRO A 1 103 ? 16.339 -2.936 -3.841 1.00 72.88 103 PRO A C 1
ATOM 858 O O . PRO A 1 103 ? 15.399 -3.549 -4.328 1.00 72.88 103 PRO A O 1
ATOM 861 N N . SER A 1 104 ? 17.337 -3.566 -3.214 1.00 69.38 104 SER A N 1
ATOM 862 C CA . SER A 1 104 ? 17.409 -5.021 -3.011 1.00 69.38 104 SER A CA 1
ATOM 863 C C . SER A 1 104 ? 16.931 -5.474 -1.624 1.00 69.38 104 SER A C 1
ATOM 865 O O . SER A 1 104 ? 17.144 -6.632 -1.271 1.00 69.38 104 SER A O 1
ATOM 867 N N . GLY A 1 105 ? 16.325 -4.578 -0.835 1.00 64.88 105 GLY A N 1
ATOM 868 C CA . GLY A 1 105 ? 15.863 -4.778 0.545 1.00 64.88 105 GLY A CA 1
ATOM 869 C C . GLY A 1 105 ? 14.665 -5.710 0.683 1.00 64.88 105 GLY A C 1
ATOM 870 O O . GLY A 1 105 ? 13.655 -5.362 1.287 1.00 64.88 105 GLY A O 1
ATOM 871 N N . CYS A 1 106 ? 14.751 -6.897 0.088 1.00 63.47 106 CYS A N 1
ATOM 872 C CA . CYS A 1 106 ? 13.765 -7.948 0.254 1.00 63.47 106 CYS A CA 1
ATOM 873 C C . CYS A 1 106 ? 13.704 -8.363 1.732 1.00 63.47 106 CYS A C 1
ATOM 875 O O . CYS A 1 106 ? 14.719 -8.745 2.313 1.00 63.47 106 CYS A O 1
ATOM 877 N N . GLY A 1 107 ? 12.511 -8.290 2.327 1.00 59.50 107 GLY A N 1
ATOM 878 C CA . GLY A 1 107 ? 12.276 -8.625 3.735 1.00 59.50 107 GLY A CA 1
ATOM 879 C C . GLY A 1 107 ? 12.397 -7.451 4.711 1.00 59.50 107 GLY A C 1
ATOM 880 O O . GLY A 1 107 ? 12.061 -7.624 5.883 1.00 59.50 107 GLY A O 1
ATOM 881 N N . ASP A 1 108 ? 12.805 -6.264 4.249 1.00 66.56 108 ASP A N 1
ATOM 882 C CA . ASP A 1 108 ? 12.786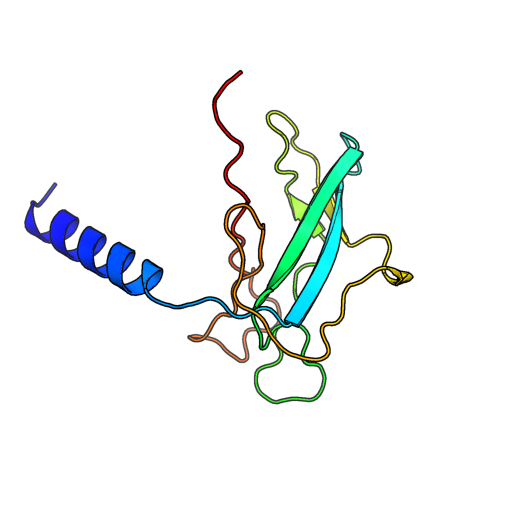 -5.064 5.082 1.00 66.56 108 ASP A CA 1
ATOM 883 C C . ASP A 1 108 ? 11.357 -4.504 5.207 1.00 66.56 108 ASP A C 1
ATOM 885 O O . ASP A 1 108 ? 10.569 -4.545 4.256 1.00 66.56 108 ASP A O 1
ATOM 889 N N . PRO A 1 109 ? 10.980 -3.960 6.377 1.00 63.62 109 PRO A N 1
ATOM 890 C CA . PRO A 1 109 ? 9.663 -3.373 6.558 1.00 63.62 109 PRO A CA 1
ATOM 891 C C . PRO A 1 109 ? 9.500 -2.130 5.677 1.00 63.62 109 PRO A C 1
ATOM 893 O O . PRO A 1 109 ? 10.168 -1.112 5.869 1.00 63.62 109 PRO A O 1
ATOM 896 N N . HIS A 1 110 ? 8.550 -2.195 4.745 1.00 70.06 110 HIS A N 1
ATOM 897 C CA . HIS A 1 110 ? 8.181 -1.051 3.923 1.00 70.06 110 HIS A CA 1
ATOM 898 C C . HIS A 1 110 ? 7.643 0.105 4.760 1.00 70.06 110 HIS A C 1
ATOM 900 O O . HIS A 1 110 ? 6.843 -0.071 5.686 1.00 70.06 110 HIS A O 1
ATOM 906 N N . LYS A 1 111 ? 8.019 1.324 4.365 1.00 77.81 111 LYS A N 1
ATOM 907 C CA . LYS A 1 111 ? 7.335 2.520 4.844 1.00 77.81 111 LYS A CA 1
ATOM 908 C C . LYS A 1 111 ? 5.935 2.555 4.260 1.00 77.81 111 LYS A C 1
ATOM 910 O O . LYS A 1 111 ? 5.734 2.403 3.056 1.00 77.81 111 LYS A O 1
ATOM 915 N N . MET A 1 112 ? 4.976 2.765 5.147 1.00 81.25 112 MET A N 1
ATOM 916 C CA . MET A 1 112 ? 3.568 2.816 4.812 1.00 81.25 112 MET A CA 1
ATOM 917 C C . MET A 1 112 ? 2.999 4.163 5.222 1.00 81.25 112 MET A C 1
ATOM 919 O O . MET A 1 112 ? 3.219 4.625 6.345 1.00 81.25 112 MET A O 1
ATOM 923 N N . TRP A 1 113 ? 2.218 4.740 4.325 1.00 80.19 113 TRP A N 1
ATOM 924 C CA . TRP A 1 113 ? 1.555 6.013 4.516 1.00 80.19 113 TRP A CA 1
ATOM 925 C C . TRP A 1 113 ? 0.056 5.813 4.359 1.00 80.19 113 TRP A C 1
ATOM 927 O O . TRP A 1 113 ? -0.401 5.089 3.476 1.00 80.19 113 TRP A O 1
ATOM 937 N N . LEU A 1 114 ? -0.707 6.419 5.256 1.00 76.88 114 LEU A N 1
ATOM 938 C CA . LEU A 1 114 ? -2.150 6.246 5.315 1.00 76.88 114 LEU A CA 1
ATOM 939 C C . LEU A 1 114 ? -2.830 7.511 4.835 1.00 76.88 114 LEU A C 1
ATOM 941 O O . LEU A 1 114 ? -2.331 8.616 5.065 1.00 76.88 114 LEU A O 1
ATOM 945 N N . LYS A 1 115 ? -3.997 7.340 4.222 1.00 76.44 115 LYS A N 1
ATOM 946 C CA . LYS A 1 115 ? -4.906 8.440 3.953 1.00 76.44 115 LYS A CA 1
ATOM 947 C C . LYS A 1 115 ? -5.155 9.219 5.240 1.00 76.44 115 LYS A C 1
ATOM 949 O O . LYS A 1 115 ? -5.391 8.644 6.303 1.00 76.44 115 LYS A O 1
ATOM 954 N N . GLU A 1 116 ? -5.092 10.540 5.145 1.00 61.47 116 GLU A N 1
ATOM 955 C CA . GLU A 1 116 ? -5.516 11.395 6.244 1.00 61.47 116 GLU A CA 1
ATOM 956 C C . GLU A 1 116 ? -7.013 11.157 6.476 1.00 61.47 116 GLU A C 1
ATOM 958 O O . GLU A 1 116 ? -7.844 11.482 5.626 1.00 61.47 116 GLU A O 1
ATOM 963 N N . GLU A 1 117 ? -7.375 10.565 7.614 1.00 48.19 117 GLU A N 1
ATOM 964 C CA . GLU A 1 117 ? -8.763 10.572 8.063 1.00 48.19 117 GLU A CA 1
ATOM 965 C C . GLU A 1 117 ? -9.133 12.033 8.345 1.00 48.19 117 GLU A C 1
ATOM 967 O O . GLU A 1 117 ? -8.509 12.684 9.188 1.00 48.19 117 GLU A O 1
ATOM 972 N N . ASN A 1 118 ? -10.111 12.576 7.612 1.00 35.91 118 ASN A N 1
ATOM 973 C CA . ASN A 1 118 ? -10.656 13.904 7.885 1.00 35.91 118 ASN A CA 1
ATOM 974 C C . ASN A 1 118 ? -11.061 13.966 9.367 1.00 35.91 118 ASN A C 1
ATOM 976 O O . ASN A 1 118 ? -12.049 13.357 9.769 1.00 35.91 118 ASN A O 1
ATOM 980 N N . LYS A 1 119 ? -10.296 14.702 10.181 1.00 35.69 119 LYS A N 1
ATOM 981 C CA . LYS A 1 119 ? -10.522 14.891 11.625 1.00 35.69 119 LYS A CA 1
ATOM 982 C C . LYS A 1 119 ? -11.692 15.840 11.919 1.00 35.69 119 LYS A C 1
ATOM 984 O O . LYS A 1 119 ? -11.560 16.716 12.763 1.00 35.69 119 LYS A O 1
ATOM 989 N N . ASN A 1 120 ? -12.811 15.687 11.219 1.00 33.19 120 ASN A N 1
ATOM 990 C CA . ASN A 1 120 ? -14.025 16.461 11.458 1.00 33.19 120 ASN A CA 1
ATOM 991 C C . ASN A 1 120 ? -15.201 15.494 11.628 1.00 33.19 120 ASN A C 1
ATOM 993 O O . ASN A 1 120 ? -15.954 15.249 10.686 1.00 33.19 120 ASN A O 1
ATOM 997 N N . ALA A 1 121 ? -15.310 14.941 12.832 1.00 34.38 121 ALA A N 1
ATOM 998 C CA . ALA A 1 121 ? -16.551 14.438 13.407 1.00 34.38 121 ALA A CA 1
ATOM 999 C C . ALA A 1 121 ? -16.687 15.058 14.799 1.00 34.38 121 ALA A C 1
ATOM 1001 O O . ALA A 1 121 ? -15.658 15.067 15.518 1.00 34.38 121 ALA A O 1
#

Foldseek 3Di:
DDPVVVVVVVVVVVVVVPDQFWFFKWFWKAWPPPRDIAIATEGPQEPPPPDQLYEHADQKDADPPPPDRTIIGGDPVVPIDGHPDIDGDDAQHKYWDRDPVCSVPHPDHTDIDGHPDPPDD

pLDDT: mean 81.05, std 16.94, range [33.19, 97.38]

Secondary structure (DSSP, 8-state):
--HHHHHHHHHHHHHHTTS--EEEEEEEEEETTT--EEEEEEEEEEE-TTSTT-BPPPSEEE--STT---EEEEE-GGG-EEEEEEEEPPTT-EEEPP-TT-TT-TTSPPPEE--------